Protein AF-A0A975BV71-F1 (afdb_monomer)

Secondary structure (DSSP, 8-state):
---TTS-HHHHHHHHHTHHHH-TTEEEE--EEEE-SSS-EEEE--EEESS---TT----EEE----TT-GGGGGGTT-EEE-SSSTTT-EEE-TT--SSS-HHHHHHHHHHTT-

Sequence (114 aa):
MKNPLRTPEDYELFLYTLAENFPSVRRSAITFVRRGASLARVAGELFFDNVWKGEENLCWYDSQSHPDDPDLQDTDPHHKHVPPDIKHHRIPAPEMSFSRPNITVLIREIESLT

pLDDT: mean 91.03, std 9.13, range [54.84, 97.56]

InterPro domains:
  IPR045397 Toxin TumE-like [PF20126] (55-112)

Foldseek 3Di:
DPACPPDLVSVQVVQVCCVVVQVQFPDWPWDWADPDPPDIDTDGDTDGDPDDPDPDDAKDKDQCCDPVDPQAPLAHRIWMQGDDVSVPDIHYDNQDDPRHDSVVVVSVVSVVVD

Mean predicted aligned error: 4.46 Å

Nearest PDB structures (foldseek):
  8kea-assembly1_W  TM=4.765E-01  e=4.765E+00  unclassified Caudoviricetes
  8fqc-assembly1_H1  TM=3.822E-01  e=2.332E+00  Agrobacterium phage Milano

Structure (mmCIF, N/CA/C/O backbone):
data_AF-A0A975BV71-F1
#
_entry.id   AF-A0A975BV71-F1
#
loop_
_atom_site.group_PDB
_atom_site.id
_atom_site.type_symbol
_atom_site.label_atom_id
_atom_site.label_alt_id
_atom_site.label_comp_id
_atom_site.label_asym_id
_atom_site.label_entity_id
_atom_site.label_seq_id
_atom_site.pdbx_PDB_ins_code
_atom_site.Cartn_x
_atom_site.Cartn_y
_atom_site.Cartn_z
_atom_site.occupancy
_atom_site.B_iso_or_equiv
_atom_site.auth_seq_id
_atom_site.auth_comp_id
_atom_site.auth_asym_id
_atom_site.auth_atom_id
_atom_site.pdbx_PDB_model_num
ATOM 1 N N . MET A 1 1 ? 6.924 -16.553 7.233 1.00 56.94 1 MET A N 1
ATOM 2 C CA . MET A 1 1 ? 6.956 -16.506 5.753 1.00 56.94 1 MET A CA 1
ATOM 3 C C . MET A 1 1 ? 8.392 -16.304 5.283 1.00 56.94 1 MET A C 1
ATOM 5 O O . MET A 1 1 ? 9.127 -15.597 5.962 1.00 56.94 1 MET A O 1
ATOM 9 N N . LYS A 1 2 ? 8.811 -16.936 4.175 1.00 72.81 2 LYS A N 1
ATOM 10 C CA . LYS A 1 2 ? 10.064 -16.569 3.480 1.00 72.81 2 LYS A CA 1
ATOM 11 C C . LYS A 1 2 ? 9.952 -15.115 2.984 1.00 72.81 2 LYS A C 1
ATOM 13 O O . LYS A 1 2 ? 8.836 -14.622 2.865 1.00 72.81 2 LYS A O 1
ATOM 18 N N . ASN A 1 3 ? 11.079 -14.434 2.744 1.00 87.50 3 ASN A N 1
ATOM 19 C CA . ASN A 1 3 ? 11.108 -13.042 2.269 1.00 87.50 3 ASN A CA 1
ATOM 20 C C . ASN A 1 3 ? 10.115 -12.841 1.095 1.00 87.50 3 ASN A C 1
ATOM 22 O O . ASN A 1 3 ? 10.351 -13.416 0.029 1.00 87.50 3 ASN A O 1
ATOM 26 N N . PRO A 1 4 ? 9.040 -12.047 1.269 1.00 92.38 4 PRO A N 1
ATOM 27 C CA . PRO A 1 4 ? 7.984 -11.901 0.266 1.00 92.38 4 PRO A CA 1
ATOM 28 C C . PRO A 1 4 ? 8.457 -11.180 -1.001 1.00 92.38 4 PRO A C 1
ATOM 30 O O . PRO A 1 4 ? 7.794 -11.269 -2.021 1.00 92.38 4 PRO A O 1
ATOM 33 N N . LEU A 1 5 ? 9.606 -10.496 -0.975 1.00 93.31 5 LEU A N 1
ATOM 34 C CA . LEU A 1 5 ? 10.173 -9.814 -2.144 1.00 93.31 5 LEU A CA 1
ATOM 35 C C . LEU A 1 5 ? 11.181 -10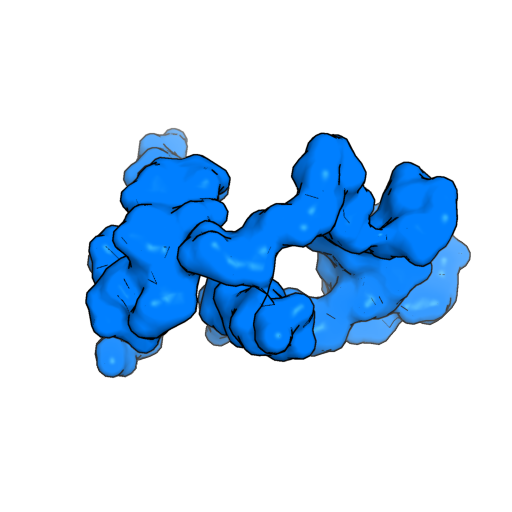.669 -2.929 1.00 93.31 5 LEU A C 1
ATOM 37 O O . LEU A 1 5 ? 11.906 -10.148 -3.771 1.00 93.31 5 LEU A O 1
ATOM 41 N N . ARG A 1 6 ? 11.274 -11.977 -2.654 1.00 94.31 6 ARG A N 1
ATOM 42 C CA . ARG A 1 6 ? 12.241 -12.859 -3.329 1.00 94.31 6 ARG A CA 1
ATOM 43 C C . ARG A 1 6 ? 11.844 -13.179 -4.772 1.00 94.31 6 ARG A C 1
ATOM 45 O O . ARG A 1 6 ? 12.707 -13.208 -5.643 1.00 94.31 6 ARG A O 1
ATOM 52 N N . THR A 1 7 ? 10.568 -13.466 -5.012 1.00 94.12 7 THR A N 1
ATOM 53 C CA . THR A 1 7 ? 10.020 -13.771 -6.340 1.00 94.12 7 THR A CA 1
ATOM 54 C C . THR A 1 7 ? 8.612 -13.189 -6.463 1.00 94.12 7 THR A C 1
ATOM 56 O O . THR A 1 7 ? 7.961 -12.960 -5.439 1.00 94.12 7 THR A O 1
ATOM 59 N N . PRO A 1 8 ? 8.105 -12.973 -7.689 1.00 94.62 8 PRO A N 1
ATOM 60 C CA . PRO A 1 8 ? 6.709 -12.600 -7.891 1.00 94.62 8 PRO A CA 1
ATOM 61 C C . PRO A 1 8 ? 5.720 -13.581 -7.245 1.00 94.62 8 PRO A C 1
ATOM 63 O O . PRO A 1 8 ? 4.722 -13.146 -6.687 1.00 94.62 8 PRO A O 1
ATOM 66 N N . GLU A 1 9 ? 6.004 -14.887 -7.276 1.00 95.12 9 GLU A N 1
ATOM 67 C CA . GLU A 1 9 ? 5.158 -15.931 -6.681 1.00 95.12 9 GLU A CA 1
ATOM 68 C C . GLU A 1 9 ? 5.154 -15.854 -5.149 1.00 95.12 9 GLU A C 1
ATOM 70 O O . GLU A 1 9 ? 4.104 -16.001 -4.525 1.00 95.12 9 GLU A O 1
ATOM 75 N N . ASP A 1 10 ? 6.315 -15.584 -4.538 1.00 95.56 10 ASP A N 1
ATOM 76 C CA . ASP A 1 10 ? 6.416 -15.366 -3.090 1.00 95.56 10 ASP A CA 1
ATOM 77 C C . ASP A 1 10 ? 5.602 -14.124 -2.673 1.00 95.56 10 ASP A C 1
ATOM 79 O O . ASP A 1 10 ? 4.940 -14.140 -1.632 1.00 95.56 10 ASP A O 1
ATOM 83 N N . TYR A 1 11 ? 5.610 -13.068 -3.495 1.00 96.06 11 TYR A N 1
ATOM 84 C CA . TYR A 1 11 ? 4.847 -11.848 -3.229 1.00 96.06 11 TYR A CA 1
ATOM 85 C C . TYR A 1 11 ? 3.341 -12.044 -3.428 1.00 96.06 11 TYR A C 1
ATOM 87 O O . TYR A 1 11 ? 2.544 -11.609 -2.602 1.00 96.06 11 TYR A O 1
ATOM 95 N N . GLU A 1 12 ? 2.942 -12.738 -4.491 1.00 96.44 12 GLU A N 1
ATOM 96 C CA . GLU A 1 12 ? 1.549 -13.086 -4.771 1.00 96.44 12 GLU A CA 1
ATOM 97 C C . GLU A 1 12 ? 0.946 -13.938 -3.644 1.00 96.44 12 GLU A C 1
ATOM 99 O O . GLU A 1 12 ? -0.125 -13.613 -3.127 1.00 96.44 12 GLU A O 1
ATOM 104 N N . LEU A 1 13 ? 1.673 -14.960 -3.176 1.00 96.44 13 LEU A N 1
ATOM 105 C CA . LEU A 1 13 ? 1.264 -15.763 -2.021 1.00 96.44 13 LEU A CA 1
ATOM 106 C C . LEU A 1 13 ? 1.137 -14.914 -0.747 1.00 96.44 13 LEU A C 1
ATOM 108 O O . LEU A 1 13 ? 0.187 -15.072 0.021 1.00 96.44 13 LEU A O 1
ATOM 112 N N . PHE A 1 14 ? 2.076 -13.995 -0.519 1.00 96.62 14 PHE A N 1
ATOM 113 C CA . PHE A 1 14 ? 2.002 -13.064 0.604 1.00 96.62 14 PHE A CA 1
ATOM 114 C C . PHE A 1 14 ? 0.731 -12.195 0.551 1.00 96.62 14 PHE A C 1
ATOM 116 O O . PHE A 1 14 ? 0.047 -12.062 1.565 1.00 96.62 14 PHE A O 1
ATOM 123 N N . LEU A 1 15 ? 0.362 -11.661 -0.619 1.00 96.88 15 LEU A N 1
ATOM 124 C CA . LEU A 1 15 ? -0.846 -10.840 -0.783 1.00 96.88 15 LEU A CA 1
ATOM 125 C C . LEU A 1 15 ? -2.140 -11.629 -0.539 1.00 96.88 15 LEU A C 1
ATOM 127 O O . LEU A 1 15 ? -3.074 -11.115 0.079 1.00 96.88 15 LEU A O 1
ATOM 131 N N . TYR A 1 16 ? -2.207 -12.879 -0.994 1.00 96.94 16 TYR A N 1
ATOM 132 C CA . TYR A 1 16 ? -3.410 -13.702 -0.825 1.00 96.94 16 TYR A CA 1
ATOM 133 C C . TYR A 1 16 ? -3.561 -14.294 0.576 1.00 96.94 16 TYR A C 1
ATOM 135 O O . TYR A 1 16 ? -4.661 -14.688 0.949 1.00 96.94 16 TYR A O 1
ATOM 143 N N . THR A 1 17 ? -2.505 -14.263 1.388 1.00 95.81 17 THR A N 1
ATOM 144 C CA . THR A 1 17 ? -2.549 -14.679 2.798 1.00 95.81 17 THR A CA 1
ATOM 145 C C . THR A 1 17 ? -2.701 -13.497 3.763 1.00 95.81 17 THR A C 1
ATOM 147 O O . THR A 1 17 ? -2.625 -13.680 4.975 1.00 95.81 17 THR A O 1
ATOM 150 N N . LEU A 1 18 ? -2.946 -12.267 3.282 1.00 95.81 18 LEU A N 1
ATOM 151 C CA . LEU A 1 18 ? -3.073 -11.089 4.158 1.00 95.81 18 LEU A CA 1
ATOM 152 C C . LEU A 1 18 ? -4.141 -11.271 5.249 1.00 95.81 18 LEU A C 1
ATOM 154 O O . LEU A 1 18 ? -3.851 -11.024 6.412 1.00 95.81 18 LEU A O 1
ATOM 158 N N . ALA A 1 19 ? -5.333 -11.765 4.906 1.00 94.94 19 ALA A N 1
ATOM 159 C CA . ALA A 1 19 ? -6.401 -11.992 5.888 1.00 94.94 19 ALA A CA 1
ATOM 160 C C . ALA A 1 19 ? -6.086 -13.121 6.893 1.00 94.94 19 ALA A C 1
ATOM 162 O O . ALA A 1 19 ? -6.650 -13.161 7.980 1.00 94.94 19 ALA A O 1
ATOM 163 N N . GLU A 1 20 ? -5.178 -14.038 6.549 1.00 94.75 20 GLU A N 1
ATOM 164 C CA . GLU A 1 20 ? -4.730 -15.106 7.452 1.00 94.75 20 GLU A CA 1
ATOM 165 C C . GLU A 1 20 ? -3.641 -14.610 8.415 1.00 94.75 20 GLU A C 1
ATOM 167 O O . GLU A 1 20 ? -3.581 -15.036 9.567 1.00 94.75 20 GLU A O 1
ATOM 172 N N . ASN A 1 21 ? -2.779 -13.700 7.950 1.00 93.88 21 ASN A N 1
ATOM 173 C CA . ASN A 1 21 ? -1.635 -13.196 8.714 1.00 93.88 21 ASN A CA 1
ATOM 174 C C . ASN A 1 21 ? -1.949 -11.967 9.566 1.00 93.88 21 ASN A C 1
ATOM 176 O O . ASN A 1 21 ? -1.239 -11.705 10.537 1.00 93.88 21 ASN A O 1
ATOM 180 N N . PHE A 1 22 ? -2.965 -11.197 9.182 1.00 93.81 22 PHE A N 1
ATOM 181 C CA . PHE A 1 22 ? -3.379 -9.973 9.854 1.00 93.81 22 PHE A CA 1
ATOM 182 C C . PHE A 1 22 ? -4.826 -10.141 10.323 1.00 93.81 22 PHE A C 1
ATOM 184 O O . PHE A 1 22 ? -5.741 -9.924 9.531 1.00 93.81 22 PHE A O 1
ATOM 191 N N . PRO A 1 23 ? -5.058 -10.515 11.597 1.00 92.44 23 PRO A N 1
ATOM 192 C CA . PRO A 1 23 ? -6.405 -10.756 12.120 1.00 92.44 23 PRO A CA 1
ATOM 193 C C . PRO A 1 23 ? -7.352 -9.553 12.018 1.00 92.44 23 PRO A C 1
ATOM 195 O O . PRO A 1 23 ? -8.566 -9.728 12.038 1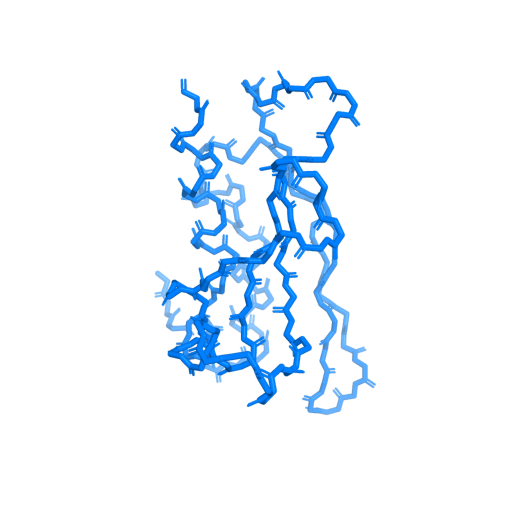.00 92.44 23 PRO A O 1
ATOM 198 N N . SER A 1 24 ? -6.806 -8.339 11.907 1.00 92.38 24 SER A N 1
ATOM 199 C CA . SER A 1 24 ? -7.556 -7.102 11.669 1.00 92.38 24 SER A CA 1
ATOM 200 C C . SER A 1 24 ? -8.177 -7.032 10.265 1.00 92.38 24 SER A C 1
ATOM 202 O O . SER A 1 24 ? -9.205 -6.380 10.076 1.00 92.38 24 SER A O 1
ATOM 204 N N . VAL A 1 25 ? -7.585 -7.717 9.278 1.00 94.12 25 VAL A N 1
ATOM 205 C CA . VAL A 1 25 ? -8.059 -7.766 7.893 1.00 94.12 25 VAL A CA 1
ATOM 206 C C . VAL A 1 25 ? -9.167 -8.809 7.786 1.00 94.12 25 VAL A C 1
ATOM 208 O O . VAL A 1 25 ? -8.932 -10.002 7.607 1.00 94.12 25 VAL A O 1
ATOM 211 N N . ARG A 1 26 ? -10.415 -8.345 7.830 1.00 93.44 26 ARG A N 1
ATOM 212 C CA . ARG A 1 26 ? -11.608 -9.193 7.747 1.00 93.44 26 ARG A CA 1
ATOM 213 C C . ARG A 1 26 ? -11.783 -9.832 6.372 1.00 93.44 26 ARG A C 1
ATOM 215 O O . ARG A 1 26 ? -12.258 -10.966 6.266 1.00 93.44 26 ARG A O 1
ATOM 222 N N . ARG A 1 27 ? -11.456 -9.077 5.319 1.00 93.62 27 ARG A N 1
ATOM 223 C CA . ARG A 1 27 ? -11.532 -9.500 3.914 1.00 93.62 27 ARG A CA 1
ATOM 224 C C . ARG A 1 27 ? -10.488 -8.754 3.089 1.00 93.62 27 ARG A C 1
ATOM 226 O O . ARG A 1 27 ? -10.300 -7.556 3.272 1.00 93.62 27 ARG A O 1
ATOM 233 N N . SER A 1 28 ? -9.873 -9.449 2.138 1.00 95.75 28 SER A N 1
ATOM 234 C CA . SER A 1 28 ? -8.985 -8.862 1.133 1.00 95.75 28 SER A CA 1
ATOM 235 C C . SER A 1 28 ? -9.539 -9.133 -0.262 1.00 95.75 28 SER A C 1
ATOM 237 O O . SER A 1 28 ? -9.907 -10.263 -0.576 1.00 95.75 28 SER A O 1
ATOM 239 N N . ALA A 1 29 ? -9.607 -8.091 -1.084 1.00 95.88 29 ALA A N 1
ATOM 240 C CA . ALA A 1 29 ? -9.880 -8.159 -2.518 1.00 95.88 29 ALA A CA 1
ATOM 241 C C . ALA A 1 29 ? -8.646 -7.748 -3.341 1.00 95.88 29 ALA A C 1
ATOM 243 O O . ALA A 1 29 ? -8.761 -7.405 -4.518 1.00 95.88 29 ALA A O 1
ATOM 244 N N . ILE A 1 30 ? -7.465 -7.732 -2.715 1.00 97.12 30 ILE A N 1
ATOM 245 C CA . ILE A 1 30 ? -6.208 -7.420 -3.388 1.00 97.12 30 ILE A CA 1
ATOM 246 C C . ILE A 1 30 ? -5.917 -8.487 -4.440 1.00 97.12 30 ILE A C 1
ATOM 248 O O . ILE A 1 30 ? -5.987 -9.682 -4.173 1.00 97.12 30 ILE A O 1
ATOM 252 N N . THR A 1 31 ? -5.556 -8.035 -5.635 1.00 96.88 31 THR A N 1
ATOM 253 C CA . THR A 1 31 ? -5.183 -8.876 -6.772 1.00 96.88 31 THR A CA 1
ATOM 254 C C . THR A 1 31 ? -3.763 -8.567 -7.213 1.00 96.88 31 THR A C 1
ATOM 256 O O . THR A 1 31 ? -3.343 -7.407 -7.203 1.00 96.88 31 THR A O 1
ATOM 259 N N . PHE A 1 32 ? -3.030 -9.602 -7.623 1.00 97.56 32 PHE A N 1
ATOM 260 C CA . PHE A 1 32 ? -1.725 -9.479 -8.262 1.00 97.56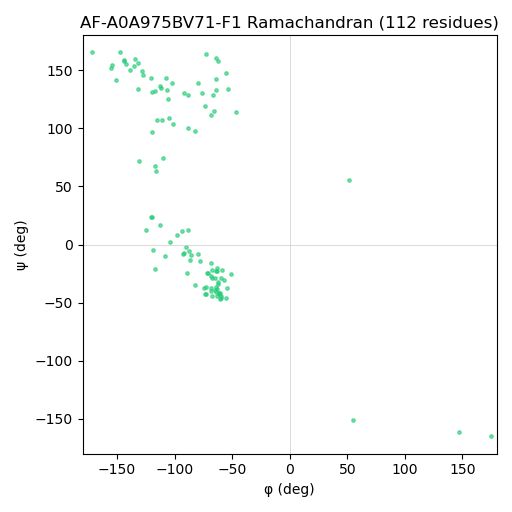 32 PHE A CA 1
ATOM 261 C C . PHE A 1 32 ? -1.876 -9.750 -9.762 1.00 97.56 32 PHE A C 1
ATOM 263 O O . PHE A 1 32 ? -2.132 -10.872 -10.189 1.00 97.56 32 PHE A O 1
ATOM 270 N N . VAL A 1 33 ? -1.744 -8.712 -10.588 1.00 97.12 33 VAL A N 1
ATOM 271 C CA . VAL A 1 33 ? -1.945 -8.798 -12.040 1.00 97.12 33 VAL A CA 1
ATOM 272 C C . VAL A 1 33 ? -0.615 -8.613 -12.756 1.00 97.12 33 VAL A C 1
ATOM 274 O O . VAL A 1 33 ? -0.102 -7.495 -12.850 1.00 97.12 33 VAL A O 1
ATOM 277 N N . ARG A 1 34 ? -0.069 -9.695 -13.315 1.00 96.50 34 ARG A N 1
ATOM 278 C CA . ARG A 1 34 ? 1.148 -9.641 -14.140 1.00 96.50 34 ARG A CA 1
ATOM 279 C C . ARG A 1 34 ? 0.881 -8.869 -15.429 1.00 96.50 34 ARG A C 1
ATOM 281 O O . ARG A 1 34 ? -0.080 -9.139 -16.144 1.00 96.50 34 ARG A O 1
ATOM 288 N N . ARG A 1 35 ? 1.737 -7.890 -15.720 1.00 95.94 35 ARG A N 1
ATOM 289 C CA . ARG A 1 35 ? 1.697 -7.060 -16.937 1.00 95.94 35 ARG A CA 1
ATOM 290 C C . ARG A 1 35 ? 2.836 -7.380 -17.907 1.00 95.94 35 ARG A C 1
ATOM 292 O O . ARG A 1 35 ? 2.808 -6.914 -19.039 1.00 95.94 35 ARG A O 1
ATOM 299 N N . GLY A 1 36 ? 3.809 -8.182 -17.483 1.00 92.12 36 GLY A N 1
ATOM 300 C CA . GLY A 1 36 ? 4.928 -8.650 -18.293 1.00 92.12 36 GLY A CA 1
ATOM 301 C C . GLY A 1 36 ?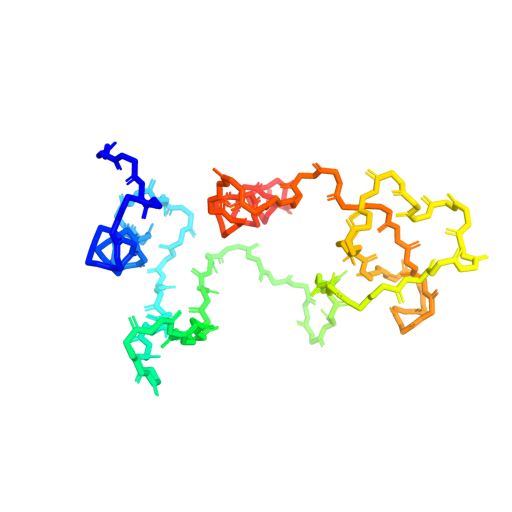 5.915 -9.453 -17.448 1.00 92.12 36 GLY A C 1
ATOM 302 O O . GLY A 1 36 ? 5.600 -9.838 -16.324 1.00 92.12 36 GLY A O 1
ATOM 303 N N . ALA A 1 37 ? 7.121 -9.674 -17.976 1.00 90.12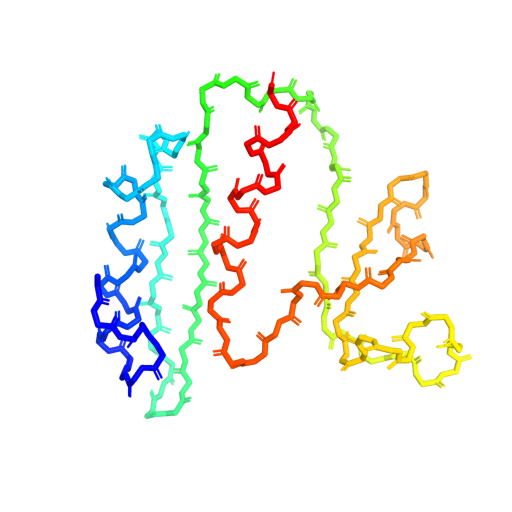 37 ALA A N 1
ATOM 304 C CA . ALA A 1 37 ? 8.166 -10.428 -17.277 1.00 90.12 37 ALA A CA 1
ATOM 305 C C . ALA A 1 37 ? 8.715 -9.706 -16.030 1.00 90.12 37 ALA A C 1
ATOM 307 O O . ALA A 1 37 ? 9.152 -10.361 -15.091 1.00 90.12 37 ALA A O 1
ATOM 308 N N . SER A 1 38 ? 8.684 -8.369 -16.016 1.00 90.19 38 SER A N 1
ATOM 309 C CA . SER A 1 38 ? 9.284 -7.536 -14.962 1.00 90.19 38 SER A CA 1
ATOM 310 C C . SER A 1 38 ? 8.287 -6.663 -14.199 1.00 90.19 38 SER A C 1
ATOM 312 O O . SER A 1 38 ? 8.682 -5.992 -13.250 1.00 90.19 38 SER A O 1
ATOM 314 N N . LEU A 1 39 ? 7.011 -6.642 -14.600 1.00 94.50 39 LEU A N 1
ATOM 315 C CA . LEU A 1 39 ? 6.016 -5.728 -14.040 1.00 94.50 39 LEU A CA 1
ATOM 316 C C . LEU A 1 39 ? 4.733 -6.459 -13.658 1.00 94.50 39 LEU A C 1
ATOM 318 O O . LEU A 1 39 ? 4.159 -7.211 -14.451 1.00 94.50 39 LEU A O 1
ATOM 322 N N . ALA A 1 40 ? 4.238 -6.150 -12.467 1.00 95.81 40 ALA A N 1
ATOM 323 C CA . ALA A 1 40 ? 2.915 -6.526 -12.005 1.00 95.81 40 ALA A CA 1
ATOM 324 C C . ALA A 1 40 ? 2.238 -5.334 -11.326 1.00 95.81 40 ALA A C 1
ATOM 326 O O . ALA A 1 40 ? 2.898 -4.440 -10.802 1.00 95.81 40 ALA A O 1
ATOM 327 N N . ARG A 1 41 ? 0.906 -5.328 -11.346 1.00 96.38 41 ARG A N 1
ATOM 328 C CA . ARG A 1 41 ? 0.077 -4.371 -10.616 1.00 96.38 41 ARG A CA 1
ATOM 329 C C . ARG A 1 41 ? -0.563 -5.076 -9.433 1.00 96.38 41 ARG A C 1
ATOM 331 O O . ARG A 1 41 ? -1.177 -6.122 -9.615 1.00 96.38 41 ARG A O 1
ATOM 338 N N . VAL A 1 42 ? -0.487 -4.446 -8.267 1.00 96.56 42 VAL A N 1
ATOM 339 C CA . VAL A 1 42 ? -1.257 -4.830 -7.084 1.00 96.56 42 VAL A CA 1
ATOM 340 C C . VAL A 1 42 ? -2.363 -3.811 -6.880 1.00 96.56 42 VAL A C 1
ATOM 342 O O . VAL A 1 42 ? -2.091 -2.613 -6.854 1.00 96.56 42 VAL A O 1
ATOM 345 N N . ALA A 1 43 ? -3.611 -4.264 -6.809 1.00 96.00 43 ALA A N 1
ATOM 346 C CA . ALA A 1 43 ? -4.756 -3.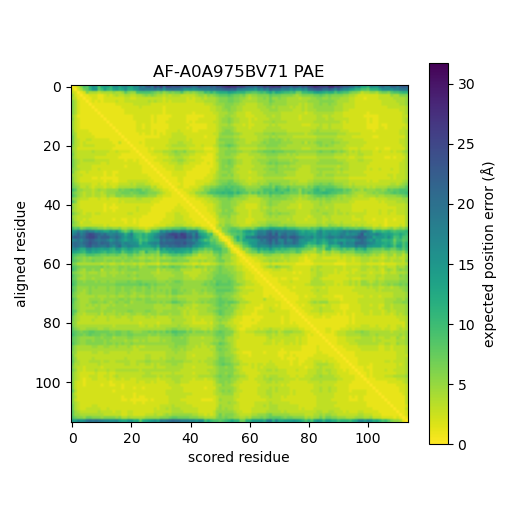382 -6.604 1.00 96.00 43 ALA A CA 1
ATOM 347 C C . ALA A 1 43 ? -5.934 -4.130 -5.980 1.00 96.00 43 ALA A C 1
ATOM 349 O O . ALA A 1 43 ? -6.099 -5.328 -6.205 1.00 96.00 43 ALA A O 1
ATOM 350 N N . GLY A 1 44 ? -6.765 -3.404 -5.241 1.00 94.69 44 GLY A N 1
ATOM 351 C CA . GLY A 1 44 ? -7.968 -3.919 -4.602 1.00 94.69 44 GLY A CA 1
ATOM 352 C C . GLY A 1 44 ? -8.227 -3.199 -3.287 1.00 94.69 44 GLY A C 1
ATOM 353 O O . GLY A 1 44 ? -7.684 -2.123 -3.045 1.00 94.69 44 GLY A O 1
ATOM 354 N N . GLU A 1 45 ? -9.035 -3.823 -2.442 1.00 93.94 45 GLU A N 1
ATOM 355 C CA . GLU A 1 45 ? -9.507 -3.246 -1.187 1.00 93.94 45 GLU A CA 1
ATOM 356 C C . GLU A 1 45 ? -9.231 -4.207 -0.028 1.00 93.94 45 GLU A C 1
ATOM 358 O O . GLU A 1 45 ? -9.305 -5.431 -0.184 1.00 93.94 45 GLU A O 1
ATOM 363 N N . LEU A 1 46 ? -8.926 -3.647 1.141 1.00 92.81 46 LEU A N 1
ATOM 364 C CA . LEU A 1 46 ? -8.857 -4.366 2.409 1.00 92.81 46 LEU A CA 1
ATOM 365 C C . LEU A 1 46 ? -10.001 -3.879 3.297 1.00 92.81 46 LEU A C 1
ATOM 367 O O . LEU A 1 46 ? -10.242 -2.679 3.397 1.00 92.81 46 LEU A O 1
ATOM 371 N N . PHE A 1 47 ? -10.698 -4.811 3.936 1.00 91.38 47 PHE A N 1
ATOM 372 C CA . PHE A 1 47 ? -11.838 -4.532 4.804 1.00 91.38 47 PHE A CA 1
ATOM 373 C C . PHE A 1 47 ? -11.479 -4.874 6.248 1.00 91.38 47 PHE A C 1
ATOM 375 O O . PHE A 1 47 ? -10.928 -5.945 6.501 1.00 91.38 47 PHE A O 1
ATOM 382 N N . PHE A 1 48 ? -11.848 -3.993 7.174 1.00 90.12 48 PHE A N 1
ATOM 383 C CA . PHE A 1 48 ? -11.584 -4.085 8.613 1.00 90.12 48 PHE A CA 1
ATOM 384 C C . PHE A 1 48 ? -12.903 -3.907 9.383 1.00 90.12 48 PHE A C 1
ATOM 386 O O . PHE A 1 48 ? -13.786 -3.197 8.902 1.00 90.12 48 PHE A O 1
ATOM 393 N N . ASP A 1 49 ? -13.054 -4.523 10.561 1.00 80.81 49 ASP A N 1
ATOM 394 C CA . ASP A 1 49 ? -14.338 -4.529 11.291 1.00 80.81 49 ASP A CA 1
ATOM 395 C C . ASP A 1 49 ? -14.701 -3.168 11.927 1.00 80.81 49 ASP A C 1
ATOM 397 O O . ASP A 1 49 ? -15.868 -2.785 11.922 1.00 80.81 49 ASP A O 1
ATOM 401 N N . ASN A 1 50 ? -13.719 -2.409 12.433 1.00 69.44 50 ASN A N 1
ATOM 402 C CA . ASN A 1 50 ? -13.956 -1.206 13.254 1.00 69.44 50 ASN A CA 1
ATOM 403 C C . ASN A 1 50 ? -13.378 0.093 12.665 1.00 69.44 50 ASN A C 1
ATOM 405 O O . ASN A 1 50 ? -13.124 1.049 13.393 1.00 69.44 50 ASN A O 1
ATOM 409 N N . VAL A 1 51 ? -13.171 0.159 11.349 1.00 61.56 51 VAL A N 1
ATOM 410 C CA . VAL A 1 51 ? -12.566 1.330 10.691 1.00 61.56 51 VAL A CA 1
ATOM 411 C C . VAL A 1 51 ? -13.626 2.059 9.864 1.00 61.56 51 VAL A C 1
ATOM 413 O O . VAL A 1 51 ? -13.657 1.961 8.642 1.00 61.56 51 VAL A O 1
ATOM 416 N N . TRP A 1 52 ? -14.529 2.780 10.533 1.00 54.84 52 TRP A N 1
ATOM 417 C CA . TRP A 1 52 ? -15.453 3.714 9.880 1.00 54.84 52 TRP A CA 1
ATOM 418 C C . TRP A 1 52 ? -15.162 5.143 10.337 1.00 54.84 52 TRP A C 1
ATOM 420 O O . TRP A 1 52 ? -15.517 5.539 11.445 1.00 54.84 52 TRP A O 1
ATOM 430 N N . LYS A 1 53 ? -14.565 5.945 9.452 1.00 59.59 53 LYS A N 1
ATOM 431 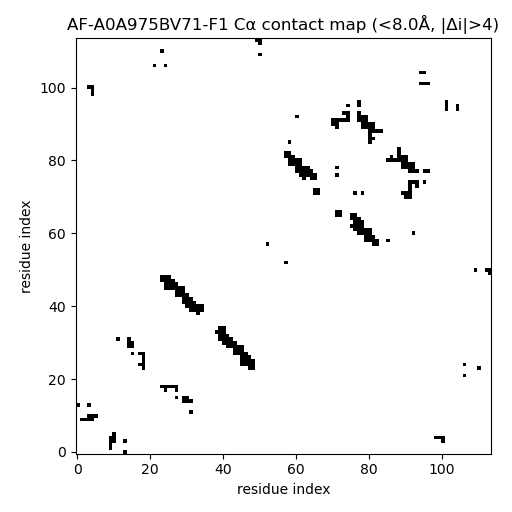C CA . LYS A 1 53 ? -14.561 7.413 9.546 1.00 59.59 53 LYS A CA 1
ATOM 432 C C . LYS A 1 53 ? -15.316 8.002 8.347 1.00 59.59 53 LYS A C 1
ATOM 434 O O . LYS A 1 53 ? -14.743 8.689 7.513 1.00 59.59 53 LYS A O 1
ATOM 439 N N . GLY A 1 54 ? -16.613 7.700 8.252 1.00 61.31 54 GLY A N 1
ATOM 440 C CA . GLY A 1 54 ? -17.502 8.267 7.225 1.00 61.31 54 GLY A CA 1
ATOM 441 C C . GLY A 1 54 ? -17.022 8.059 5.779 1.00 61.31 54 GLY A C 1
ATOM 442 O O . GLY A 1 54 ? -16.345 7.081 5.481 1.00 61.31 54 GLY A O 1
ATOM 443 N N . GLU A 1 55 ? -17.383 8.984 4.885 1.00 65.75 55 GLU A N 1
ATOM 444 C CA . GLU A 1 55 ? -16.940 9.023 3.476 1.00 65.75 55 GLU A CA 1
ATOM 445 C C . GLU A 1 55 ? -15.622 9.809 3.283 1.00 65.75 55 GLU A C 1
ATOM 447 O O . GLU A 1 55 ? -15.260 10.175 2.164 1.00 65.75 55 GLU A O 1
ATOM 452 N N . GLU A 1 56 ? -14.906 10.131 4.365 1.00 72.81 56 GLU A N 1
ATOM 453 C CA . GLU A 1 56 ? -13.751 11.027 4.317 1.00 72.81 56 GLU A CA 1
ATOM 454 C C . GLU A 1 56 ? -12.446 10.267 4.032 1.00 72.81 56 GLU A C 1
ATOM 456 O O . GLU A 1 56 ? -12.089 9.306 4.715 1.00 72.81 56 GLU A O 1
ATOM 461 N N . ASN A 1 57 ? -11.687 10.730 3.033 1.00 75.69 57 ASN A N 1
ATOM 462 C CA . ASN A 1 57 ? -10.336 10.229 2.783 1.00 75.69 57 ASN A CA 1
ATOM 463 C C . ASN A 1 57 ? -9.400 10.650 3.924 1.00 75.69 57 ASN A C 1
ATOM 465 O O . ASN A 1 57 ? -9.057 11.824 4.051 1.00 75.69 57 ASN A O 1
ATOM 469 N N . LEU A 1 58 ? -8.944 9.679 4.717 1.00 85.31 58 LEU A N 1
ATOM 470 C CA . LEU A 1 58 ? -8.053 9.928 5.855 1.00 85.31 58 LEU A CA 1
ATOM 471 C C . LEU A 1 58 ? -6.616 10.236 5.440 1.00 85.31 58 LEU A C 1
ATOM 473 O O . LEU A 1 58 ? -5.949 11.032 6.094 1.00 85.31 58 LEU A O 1
ATOM 477 N N . CYS A 1 59 ? -6.127 9.566 4.397 1.00 90.50 59 CYS A N 1
ATOM 478 C CA . CYS A 1 59 ? -4.814 9.793 3.802 1.00 90.50 59 CYS A CA 1
ATOM 479 C C . CYS A 1 59 ? -4.650 8.999 2.498 1.00 90.50 59 CYS A C 1
ATOM 481 O O . CYS A 1 59 ? -5.404 8.059 2.244 1.00 90.50 59 CYS A O 1
ATOM 483 N N . TRP A 1 60 ? -3.628 9.329 1.705 1.00 92.81 60 TRP A N 1
ATOM 484 C CA . TRP A 1 60 ? -3.080 8.422 0.690 1.00 92.81 60 TRP A CA 1
ATOM 485 C C . TRP A 1 60 ? -1.559 8.551 0.613 1.00 92.81 60 TRP A C 1
ATOM 487 O O . TRP A 1 60 ? -0.997 9.584 0.967 1.00 92.81 60 TRP A O 1
ATOM 497 N N . TYR A 1 61 ? -0.894 7.495 0.156 1.00 94.81 61 TYR A N 1
ATOM 498 C CA . TYR A 1 61 ? 0.545 7.487 -0.098 1.00 94.81 61 TYR A CA 1
ATOM 499 C C . TYR A 1 61 ? 0.801 7.619 -1.594 1.00 94.81 61 TYR A C 1
ATOM 501 O O . TYR A 1 61 ? 0.106 6.990 -2.393 1.00 94.81 61 TYR A O 1
ATOM 509 N N . ASP A 1 62 ? 1.802 8.410 -1.957 1.00 91.38 62 ASP A N 1
ATOM 510 C CA . ASP A 1 62 ? 2.218 8.620 -3.341 1.00 91.38 62 ASP A CA 1
ATOM 511 C C . ASP A 1 62 ? 3.748 8.534 -3.461 1.00 91.38 62 ASP A C 1
ATOM 513 O O . ASP A 1 62 ? 4.477 8.630 -2.474 1.00 91.38 62 ASP A O 1
ATOM 517 N N . SER A 1 63 ? 4.222 8.281 -4.677 1.00 92.50 63 SER A N 1
ATOM 518 C CA . SER A 1 63 ? 5.629 8.205 -5.074 1.00 92.50 63 SER A CA 1
ATOM 519 C C . SER A 1 63 ? 5.976 9.229 -6.162 1.00 92.50 63 SER A C 1
ATOM 521 O O . SER A 1 63 ? 6.888 9.003 -6.955 1.00 92.50 63 SER A O 1
ATOM 523 N N . GLN A 1 64 ? 5.217 10.322 -6.272 1.00 93.62 64 GLN A N 1
ATOM 524 C CA . GLN A 1 64 ? 5.611 11.456 -7.101 1.00 93.62 64 GLN A CA 1
ATOM 525 C C . GLN A 1 64 ? 6.755 12.214 -6.411 1.00 93.62 64 GLN A C 1
ATOM 527 O O . GLN A 1 64 ? 6.579 12.732 -5.311 1.00 93.62 64 GLN A O 1
ATOM 532 N N . SER A 1 65 ? 7.920 12.297 -7.059 1.00 95.12 65 SER A N 1
ATOM 533 C CA . SER A 1 65 ? 9.050 13.077 -6.539 1.00 95.12 65 SER A CA 1
ATOM 534 C C . SER A 1 65 ? 8.731 14.572 -6.461 1.00 95.12 65 SER A C 1
ATOM 536 O O . SER A 1 65 ? 8.113 15.140 -7.369 1.00 95.12 65 SER A O 1
ATOM 538 N N . HIS A 1 66 ? 9.234 15.215 -5.408 1.00 93.69 66 HIS A N 1
ATOM 539 C CA . HIS A 1 66 ? 9.097 16.650 -5.141 1.00 93.69 66 HIS A CA 1
ATOM 540 C C . HIS A 1 66 ? 10.470 17.259 -4.794 1.00 93.69 66 HIS A C 1
ATOM 542 O O . HIS A 1 66 ? 10.717 17.589 -3.640 1.00 93.69 66 HIS A O 1
ATOM 548 N N . PRO A 1 67 ? 11.389 17.406 -5.769 1.00 94.38 67 PRO A N 1
ATOM 549 C CA . PRO A 1 67 ? 12.779 17.815 -5.515 1.00 94.38 67 PRO A CA 1
ATOM 550 C C . PRO A 1 67 ? 12.925 19.229 -4.928 1.00 94.38 67 PRO A C 1
ATOM 552 O O . PRO A 1 67 ? 13.935 19.529 -4.301 1.00 94.38 67 PRO A O 1
ATOM 555 N N . ASP A 1 68 ? 11.925 20.090 -5.127 1.00 95.81 68 ASP A N 1
ATOM 556 C CA . ASP A 1 68 ? 11.931 21.472 -4.636 1.00 95.81 68 ASP A CA 1
ATOM 557 C C . ASP A 1 68 ? 11.377 21.610 -3.206 1.00 95.81 68 ASP A C 1
ATOM 559 O O . ASP A 1 68 ? 11.414 22.701 -2.637 1.00 95.81 68 ASP A O 1
ATOM 563 N N . ASP A 1 69 ? 10.854 20.524 -2.625 1.00 94.44 69 ASP A N 1
ATOM 564 C CA . ASP A 1 69 ? 10.334 20.496 -1.259 1.00 94.44 69 ASP A CA 1
ATOM 565 C C . ASP A 1 69 ? 11.376 19.856 -0.321 1.00 94.44 69 ASP A C 1
ATOM 567 O O . ASP A 1 69 ? 11.553 18.631 -0.352 1.00 94.44 69 ASP A O 1
ATOM 571 N N . PRO A 1 70 ? 12.104 20.652 0.490 1.00 95.75 70 PRO A N 1
ATOM 572 C CA . PRO A 1 70 ? 13.158 20.137 1.357 1.00 95.75 70 PRO A CA 1
ATOM 573 C C . PRO A 1 70 ? 12.618 19.200 2.442 1.00 95.75 70 PRO A C 1
ATOM 575 O O . PRO A 1 70 ? 13.333 18.287 2.850 1.00 95.75 70 PRO A O 1
ATOM 578 N N . ASP A 1 71 ? 11.366 19.383 2.871 1.0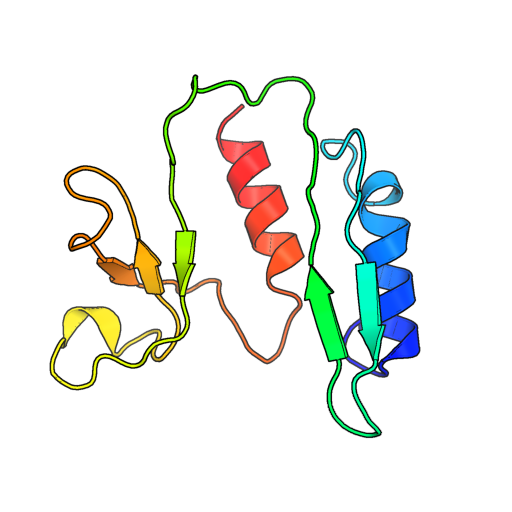0 95.00 71 ASP A N 1
ATOM 579 C CA . ASP A 1 71 ? 10.781 18.601 3.958 1.00 95.00 71 ASP A CA 1
ATOM 580 C C . ASP A 1 71 ? 10.520 17.153 3.523 1.00 95.00 71 ASP A C 1
ATOM 582 O O . ASP A 1 71 ? 10.516 16.255 4.359 1.00 95.00 71 ASP A O 1
ATOM 586 N N . LEU A 1 72 ? 10.347 16.901 2.219 1.00 96.19 72 LEU A N 1
ATOM 587 C CA . LEU A 1 72 ? 10.063 15.572 1.663 1.00 96.19 72 LEU A CA 1
ATOM 588 C C . LEU A 1 72 ? 11.310 14.794 1.219 1.00 96.19 72 LEU A C 1
ATOM 590 O O . LEU A 1 72 ? 11.197 13.609 0.898 1.00 96.19 72 LEU A O 1
ATOM 594 N N . GLN A 1 73 ? 12.492 15.420 1.206 1.00 95.19 73 GLN A N 1
ATOM 595 C CA . GLN A 1 73 ? 13.705 14.812 0.638 1.00 95.19 73 GLN A CA 1
ATOM 596 C C . GLN A 1 73 ? 14.137 13.539 1.368 1.00 95.19 73 GLN A C 1
ATOM 598 O O . GLN A 1 73 ? 14.616 12.601 0.733 1.00 95.19 73 GLN A O 1
ATOM 603 N N . ASP A 1 74 ? 13.920 13.476 2.682 1.00 94.06 74 ASP A N 1
ATOM 604 C CA . ASP A 1 74 ? 14.315 12.327 3.504 1.00 94.06 74 ASP A CA 1
ATOM 605 C C . ASP A 1 74 ? 13.585 11.033 3.117 1.00 94.06 74 ASP A C 1
ATOM 607 O O . ASP A 1 74 ? 14.050 9.935 3.434 1.00 94.06 74 ASP A O 1
ATOM 611 N N . THR A 1 75 ? 12.440 11.144 2.438 1.00 95.19 75 THR A N 1
ATOM 612 C CA . THR A 1 75 ? 11.631 9.993 2.033 1.00 95.19 75 THR A CA 1
ATOM 613 C C . THR A 1 75 ? 11.346 9.955 0.539 1.00 95.19 75 THR A C 1
ATOM 615 O O . THR A 1 75 ? 10.516 9.147 0.129 1.00 95.19 75 THR A O 1
ATOM 618 N N . ASP A 1 76 ? 12.029 10.762 -0.284 1.00 93.50 76 ASP A N 1
ATOM 619 C CA . ASP A 1 76 ? 11.809 10.792 -1.735 1.00 93.50 76 ASP A CA 1
ATOM 620 C C . ASP A 1 76 ? 11.939 9.377 -2.353 1.00 93.50 76 ASP A C 1
ATOM 622 O O . ASP A 1 76 ? 12.862 8.622 -2.025 1.00 93.50 76 ASP A O 1
ATOM 626 N N . PRO A 1 77 ? 10.997 8.964 -3.221 1.00 95.19 77 PRO A N 1
ATOM 627 C CA . PRO A 1 77 ? 9.863 9.739 -3.730 1.00 95.19 77 PRO A CA 1
ATOM 628 C C . PRO A 1 77 ? 8.587 9.614 -2.881 1.00 95.19 77 PRO A C 1
ATOM 630 O O . PRO A 1 77 ? 7.545 10.182 -3.210 1.00 95.19 77 PRO A O 1
ATOM 633 N N . HIS A 1 78 ? 8.629 8.809 -1.822 1.00 95.81 78 HIS A N 1
ATOM 634 C CA . HIS A 1 78 ? 7.472 8.472 -1.018 1.00 95.81 78 HIS A CA 1
ATOM 635 C C . HIS A 1 78 ? 7.065 9.610 -0.090 1.00 95.81 78 HIS A C 1
ATOM 637 O O . HIS A 1 78 ? 7.848 10.119 0.707 1.00 95.81 78 HIS A O 1
ATOM 643 N N . HIS A 1 79 ? 5.784 9.941 -0.117 1.00 96.62 79 HIS A N 1
ATOM 644 C CA . HIS A 1 79 ? 5.190 10.868 0.828 1.00 96.62 79 HIS A CA 1
ATOM 645 C C . HIS A 1 79 ? 3.743 10.472 1.109 1.00 96.62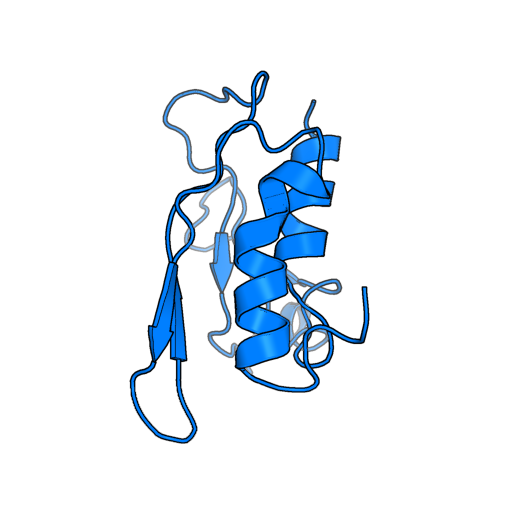 79 HIS A C 1
ATOM 647 O O . HIS A 1 79 ? 3.145 9.636 0.422 1.00 96.62 79 HIS A O 1
ATOM 653 N N . LYS A 1 80 ? 3.190 11.053 2.168 1.00 96.19 80 LYS A N 1
ATOM 654 C CA . LYS A 1 80 ? 1.820 10.828 2.603 1.00 96.19 80 LYS A CA 1
ATOM 655 C C . LYS A 1 80 ? 1.040 12.127 2.511 1.00 96.19 80 LYS A C 1
ATOM 657 O O . LYS A 1 80 ? 1.480 13.159 3.002 1.00 96.19 80 LYS A O 1
ATOM 662 N N . HIS A 1 81 ? -0.139 12.056 1.927 1.00 95.44 81 HIS A N 1
ATOM 663 C CA . HIS A 1 81 ? -1.117 13.126 1.912 1.00 95.44 81 HIS A CA 1
ATOM 664 C C . HIS A 1 81 ? -2.066 12.992 3.098 1.00 95.44 81 HIS A C 1
ATOM 666 O O . HIS A 1 81 ? -2.610 11.908 3.321 1.00 95.44 81 HIS A O 1
ATOM 672 N N . VAL A 1 82 ? -2.282 14.076 3.847 1.00 93.75 82 VAL A N 1
ATOM 673 C CA . VAL A 1 82 ? -3.114 14.083 5.065 1.00 93.75 82 VAL A CA 1
ATOM 674 C C . VAL A 1 82 ? -3.995 15.343 5.149 1.00 93.75 82 VAL A C 1
ATOM 676 O O . VAL A 1 82 ? -3.605 16.384 4.637 1.00 93.75 82 VAL A O 1
ATOM 679 N N . PRO A 1 83 ? -5.188 15.307 5.771 1.00 91.50 83 PRO A N 1
ATOM 680 C CA . PRO A 1 83 ? -5.988 16.509 6.037 1.00 91.50 83 PRO A CA 1
ATOM 681 C C . PRO A 1 83 ? -5.304 17.502 7.006 1.00 91.50 83 PRO A C 1
ATOM 683 O O . PRO A 1 83 ? -4.445 17.093 7.790 1.00 91.50 83 PRO A O 1
ATOM 686 N N . PRO A 1 84 ? -5.711 18.790 7.034 1.00 92.38 84 PRO A N 1
ATOM 687 C CA . PRO A 1 84 ? -6.627 19.453 6.099 1.00 92.38 84 PRO A CA 1
ATOM 688 C C . PRO A 1 84 ? -5.967 19.700 4.734 1.00 92.38 84 PRO A C 1
ATOM 690 O O . PRO A 1 84 ? -4.752 19.636 4.618 1.00 92.38 84 PRO A O 1
ATOM 693 N N . ASP A 1 85 ? -6.778 19.984 3.709 1.00 91.75 85 ASP A N 1
ATOM 694 C CA . ASP A 1 85 ? -6.324 20.197 2.323 1.00 91.75 85 ASP A CA 1
ATOM 695 C C . ASP A 1 85 ? -5.414 19.069 1.801 1.00 91.75 85 ASP A C 1
ATOM 697 O O . ASP A 1 85 ? -4.291 19.276 1.344 1.00 91.75 85 ASP A O 1
ATOM 701 N N . ILE A 1 86 ? -5.932 17.839 1.869 1.00 92.25 86 ILE A N 1
ATOM 702 C CA . ILE A 1 86 ? -5.207 16.594 1.576 1.00 92.25 86 ILE A CA 1
ATOM 703 C C . ILE A 1 86 ? -4.479 16.594 0.221 1.00 92.25 86 ILE A C 1
ATOM 705 O O . ILE A 1 86 ? -3.475 15.914 0.062 1.00 92.25 86 ILE A O 1
ATOM 709 N N . LYS A 1 87 ? -4.913 17.389 -0.765 1.00 91.19 87 LYS A N 1
ATOM 710 C CA . LYS A 1 87 ? -4.220 17.502 -2.062 1.00 91.19 87 LYS A CA 1
ATOM 711 C C . LYS A 1 87 ? -2.895 18.268 -1.984 1.00 91.19 87 LYS A C 1
ATOM 713 O O . LYS A 1 87 ? -2.026 18.051 -2.832 1.00 91.19 87 LYS A O 1
ATOM 718 N N . HIS A 1 88 ? -2.737 19.146 -0.997 1.00 92.31 88 HIS A N 1
ATOM 719 C CA . HIS A 1 88 ? -1.571 20.016 -0.849 1.00 92.31 88 HIS A CA 1
ATOM 720 C C . HIS A 1 88 ? -0.766 19.750 0.427 1.00 92.31 88 HIS A C 1
ATOM 722 O O . HIS A 1 88 ? 0.421 20.062 0.456 1.00 92.31 88 HIS A O 1
ATOM 728 N N . HIS A 1 89 ? -1.363 19.127 1.441 1.00 94.31 89 HIS A N 1
ATOM 729 C CA . HIS A 1 89 ? -0.688 18.809 2.693 1.00 94.31 89 HIS A CA 1
ATOM 730 C C . HIS A 1 89 ? -0.003 17.439 2.620 1.00 94.31 89 HIS A C 1
ATOM 732 O O . HIS A 1 89 ? -0.634 16.384 2.742 1.00 94.31 89 HIS A O 1
ATOM 738 N N . ARG A 1 90 ? 1.312 17.483 2.385 1.00 95.31 90 ARG A N 1
ATOM 739 C CA . ARG A 1 90 ? 2.203 16.323 2.286 1.00 95.31 90 ARG A CA 1
ATOM 740 C C . ARG A 1 90 ? 3.091 16.254 3.515 1.00 95.31 90 ARG A C 1
ATOM 742 O O . ARG A 1 90 ? 3.534 17.284 4.011 1.00 95.31 90 ARG A O 1
ATOM 749 N N . ILE A 1 91 ? 3.366 15.040 3.968 1.00 96.25 91 ILE A N 1
ATOM 750 C CA . ILE A 1 91 ? 4.349 14.761 5.010 1.00 96.25 91 ILE A CA 1
ATOM 751 C C . ILE A 1 91 ? 5.269 13.619 4.562 1.00 96.25 91 ILE A C 1
ATOM 753 O O . ILE A 1 91 ? 4.853 12.786 3.742 1.00 96.25 91 ILE A O 1
ATOM 757 N N . PRO A 1 92 ? 6.489 13.531 5.114 1.00 96.94 92 PRO A N 1
ATOM 758 C CA . PRO A 1 92 ? 7.389 12.416 4.854 1.00 96.94 92 PRO A CA 1
ATOM 759 C C . PRO A 1 92 ? 6.756 11.062 5.172 1.00 96.94 92 PRO A C 1
ATOM 761 O O . PRO A 1 92 ? 5.958 10.922 6.102 1.00 96.94 92 PRO A O 1
ATOM 764 N N . ALA A 1 93 ? 7.145 10.039 4.417 1.00 96.50 93 ALA A N 1
ATOM 765 C CA . ALA A 1 93 ? 6.680 8.668 4.588 1.00 96.50 93 ALA A CA 1
ATOM 766 C C . ALA A 1 93 ? 7.844 7.726 4.957 1.00 96.50 93 ALA A C 1
ATOM 768 O O . ALA A 1 93 ? 8.193 6.853 4.162 1.00 96.50 93 ALA A O 1
ATOM 769 N N . PRO A 1 94 ? 8.443 7.857 6.160 1.00 95.12 94 PRO A N 1
ATOM 770 C CA . PRO A 1 94 ? 9.684 7.159 6.526 1.00 95.12 94 PRO A CA 1
ATOM 771 C C . PRO A 1 94 ? 9.535 5.639 6.540 1.00 95.12 94 PRO A C 1
ATOM 773 O O . PRO A 1 94 ? 10.505 4.901 6.385 1.00 95.12 94 PRO A O 1
ATOM 776 N N . GLU A 1 95 ? 8.303 5.154 6.697 1.00 94.69 95 GLU A N 1
ATOM 777 C CA . GLU A 1 95 ? 8.036 3.729 6.694 1.00 94.69 95 GLU A CA 1
ATOM 778 C C . GLU A 1 95 ? 7.833 3.137 5.280 1.00 94.69 95 GLU A C 1
ATOM 780 O O . GLU A 1 95 ? 7.804 1.911 5.130 1.00 94.69 95 GLU A O 1
ATOM 785 N N . MET A 1 96 ? 7.724 3.954 4.230 1.00 95.12 96 MET A N 1
ATOM 786 C CA . MET A 1 96 ? 7.637 3.458 2.853 1.00 95.12 96 MET A CA 1
ATOM 787 C C . MET A 1 96 ? 9.018 3.082 2.323 1.00 95.12 96 MET A C 1
ATOM 789 O O . MET A 1 96 ? 10.014 3.749 2.583 1.00 95.12 96 MET A O 1
ATOM 793 N N . SER A 1 97 ? 9.096 1.969 1.600 1.00 92.88 97 SER A N 1
ATOM 794 C CA . SER A 1 97 ? 10.369 1.413 1.158 1.00 92.88 97 SER A CA 1
ATOM 795 C C . SER A 1 97 ? 10.227 0.567 -0.103 1.00 92.88 97 SER A C 1
ATOM 797 O O . SER A 1 97 ? 9.190 -0.043 -0.356 1.00 92.88 97 SER A O 1
ATOM 799 N N . PHE A 1 98 ? 11.320 0.460 -0.856 1.00 91.88 98 PHE A N 1
ATOM 800 C CA . PHE A 1 98 ? 11.457 -0.484 -1.967 1.00 91.88 98 PHE A CA 1
ATOM 801 C C . PHE A 1 98 ? 11.958 -1.870 -1.530 1.00 91.88 98 PHE A C 1
ATOM 803 O O . PHE A 1 98 ? 11.895 -2.818 -2.309 1.00 91.88 98 PHE A O 1
ATOM 810 N N . SER A 1 99 ? 12.468 -2.012 -0.300 1.00 92.69 99 SER A N 1
ATOM 811 C CA . SER A 1 99 ? 13.098 -3.250 0.190 1.00 92.69 99 SER A CA 1
ATOM 812 C C . SER A 1 99 ? 12.223 -4.061 1.150 1.00 92.69 99 SER A C 1
ATOM 814 O O . SER A 1 99 ? 12.642 -5.121 1.622 1.00 92.69 99 SER A O 1
ATOM 816 N N . ARG A 1 100 ? 10.988 -3.613 1.411 1.00 92.75 100 ARG A N 1
ATOM 817 C CA . ARG A 1 100 ? 9.968 -4.366 2.157 1.00 92.75 100 ARG A CA 1
ATOM 818 C C . ARG A 1 100 ? 8.561 -4.120 1.596 1.00 92.75 100 ARG A C 1
ATOM 820 O O . ARG A 1 100 ? 8.332 -3.093 0.967 1.00 92.75 100 ARG A O 1
ATOM 827 N N . PRO A 1 101 ? 7.592 -5.024 1.830 1.00 94.62 101 PRO A N 1
ATOM 828 C CA . PRO A 1 101 ? 6.205 -4.782 1.447 1.00 94.62 101 PRO A CA 1
ATOM 829 C C . PRO A 1 101 ? 5.588 -3.623 2.236 1.00 94.62 101 PRO A C 1
ATOM 831 O O . PRO A 1 101 ? 5.347 -3.746 3.437 1.00 94.62 101 PRO A O 1
ATOM 834 N N . ASN A 1 102 ? 5.251 -2.535 1.546 1.00 95.00 102 ASN A N 1
ATOM 835 C CA . ASN A 1 102 ? 4.606 -1.372 2.167 1.00 95.00 102 ASN A CA 1
ATOM 836 C C . ASN A 1 102 ? 3.234 -1.705 2.774 1.00 95.00 102 ASN A C 1
ATOM 838 O O . ASN A 1 102 ? 2.886 -1.172 3.822 1.00 95.00 102 ASN A O 1
ATOM 842 N N . ILE A 1 103 ? 2.487 -2.650 2.189 1.00 95.06 103 ILE A N 1
ATOM 843 C CA . ILE A 1 103 ? 1.148 -3.042 2.664 1.00 95.06 103 ILE A CA 1
ATOM 844 C C . ILE A 1 103 ? 1.131 -3.509 4.130 1.00 95.06 103 ILE A C 1
ATOM 846 O O . ILE A 1 103 ? 0.158 -3.265 4.831 1.00 95.06 103 ILE A O 1
ATOM 850 N N . THR A 1 104 ? 2.224 -4.102 4.625 1.00 94.88 104 THR A N 1
ATOM 851 C CA . THR A 1 104 ? 2.354 -4.492 6.039 1.00 94.88 104 THR A CA 1
ATOM 852 C C . THR A 1 104 ? 2.343 -3.280 6.968 1.00 94.88 104 THR A C 1
ATOM 854 O O . THR A 1 104 ? 1.735 -3.326 8.033 1.00 94.88 104 THR A O 1
ATOM 857 N N . VAL A 1 105 ? 3.028 -2.202 6.578 1.00 94.38 105 VAL A N 1
ATOM 858 C CA . VAL A 1 105 ? 3.054 -0.946 7.340 1.00 94.38 105 VAL A CA 1
ATOM 859 C C . VAL A 1 105 ? 1.671 -0.307 7.317 1.00 94.38 105 VAL A C 1
ATOM 861 O O . VAL A 1 105 ? 1.178 0.086 8.366 1.00 94.38 105 VAL A O 1
ATOM 864 N N . LEU A 1 106 ? 1.026 -0.271 6.147 1.00 93.31 106 LEU A N 1
ATOM 865 C CA . LEU A 1 106 ? -0.304 0.324 5.988 1.00 93.31 106 LEU A CA 1
ATOM 866 C C . LEU A 1 106 ? -1.360 -0.385 6.846 1.00 93.31 106 LEU A C 1
ATOM 868 O O . LEU A 1 106 ? -2.160 0.274 7.499 1.00 93.31 106 LEU A O 1
ATOM 872 N N . ILE A 1 107 ? -1.342 -1.723 6.892 1.00 94.06 107 ILE A N 1
ATOM 873 C CA . ILE A 1 107 ? -2.251 -2.492 7.755 1.00 94.06 107 ILE A CA 1
ATOM 874 C C . ILE A 1 107 ? -2.026 -2.134 9.229 1.00 94.06 107 ILE A C 1
ATOM 876 O O . ILE A 1 107 ? -2.987 -1.841 9.931 1.00 94.06 107 ILE A O 1
ATOM 880 N N . ARG A 1 108 ? -0.769 -2.092 9.688 1.00 93.25 108 ARG A N 1
ATOM 881 C CA . ARG A 1 108 ? -0.436 -1.743 11.082 1.00 93.25 108 ARG A CA 1
ATOM 882 C C . ARG A 1 108 ? -0.815 -0.317 11.452 1.00 93.25 108 ARG A C 1
ATOM 884 O O . ARG A 1 108 ? -1.217 -0.051 12.578 1.00 93.25 108 ARG A O 1
ATOM 891 N N . GLU A 1 109 ? -0.669 0.607 10.514 1.00 91.75 109 GLU A N 1
ATOM 892 C CA . GLU A 1 109 ? -1.112 1.977 10.714 1.00 91.75 109 GLU A CA 1
ATOM 893 C C . GLU A 1 109 ? -2.632 2.033 10.897 1.00 91.75 109 GLU A C 1
ATOM 895 O O . GLU A 1 109 ? -3.101 2.664 11.841 1.00 91.75 109 GLU A O 1
ATOM 900 N N . ILE A 1 110 ? -3.398 1.314 10.073 1.00 89.50 110 ILE A N 1
ATOM 901 C CA . ILE A 1 110 ? -4.855 1.206 10.222 1.00 89.50 110 ILE A CA 1
ATOM 902 C C . ILE A 1 110 ? -5.230 0.569 11.569 1.00 89.50 110 ILE A C 1
ATOM 904 O O . ILE A 1 110 ? -6.125 1.071 12.243 1.00 89.50 110 ILE A O 1
ATOM 908 N N . GLU A 1 111 ? -4.520 -0.478 12.002 1.00 88.81 111 GLU A N 1
ATOM 909 C CA . GLU A 1 111 ? -4.697 -1.101 13.325 1.00 88.81 111 GLU A CA 1
ATOM 910 C C . GLU A 1 111 ? -4.456 -0.123 14.484 1.00 88.81 111 GLU A C 1
ATOM 912 O O . GLU A 1 111 ? -5.047 -0.276 15.545 1.00 88.81 111 GLU A O 1
ATOM 917 N N . SER A 1 112 ? -3.611 0.896 14.304 1.00 88.00 112 SER A N 1
ATOM 918 C CA . SER A 1 112 ? -3.369 1.908 15.342 1.00 88.00 112 SER A CA 1
ATOM 919 C C . SER A 1 112 ? -4.461 2.981 15.437 1.00 88.00 112 SER A C 1
ATOM 921 O O . SER A 1 112 ? -4.437 3.801 16.354 1.00 88.00 112 SER A O 1
ATOM 923 N N . LEU A 1 113 ? -5.406 3.000 14.489 1.00 81.19 113 LEU A N 1
ATOM 924 C CA . LEU A 1 113 ? -6.534 3.937 14.466 1.00 81.19 113 LEU A CA 1
ATOM 925 C C . LEU A 1 113 ? -7.788 3.396 15.173 1.00 81.19 113 LEU A C 1
ATOM 927 O O . LEU A 1 113 ? -8.760 4.146 15.297 1.00 81.19 113 LEU A O 1
ATOM 931 N N . THR A 1 114 ? -7.776 2.126 15.592 1.00 65.81 114 THR A N 1
ATOM 932 C CA . THR A 1 114 ? -8.855 1.444 16.333 1.00 65.81 114 THR A CA 1
ATOM 933 C C . THR A 1 114 ? -8.550 1.364 17.817 1.00 65.81 114 THR A C 1
ATOM 935 O O . THR A 1 114 ? -9.485 1.592 18.614 1.00 65.81 114 THR A O 1
#

Solvent-accessible surface area (backbone atoms only — not comparable to full-atom values): 7093 Å² total; per-residue (Å²): 131,75,71,42,84,75,43,73,66,44,33,45,53,51,60,74,38,42,46,77,75,35,82,66,34,73,42,68,58,58,41,76,45,75,76,57,99,88,43,68,47,76,52,70,51,78,39,52,88,78,79,78,64,82,94,60,83,70,62,52,76,48,66,71,70,55,92,88,41,75,79,36,56,91,22,65,38,30,30,30,25,30,70,75,64,42,93,76,33,70,42,58,25,82,82,58,53,94,90,52,73,46,65,61,56,53,53,53,54,56,63,71,75,104

Organism: NCBI:txid45655

Radius of gyration: 15.43 Å; Cα contacts (8 Å, |Δi|>4): 156; chains: 1; bounding box: 32×38×35 Å